Protein AF-A0AAQ3RQ76-F1 (afdb_monomer)

Foldseek 3Di:
DDDDDDPPFKDKDKDFFADPDPPDPDGAADDPFWGKDWDDDWDFDDDPRDGFWIKIKIWTFGDDPPPTHTFQKMKIWIWTDDPPPDDPVVPRTITMIMIGGDPPPPPPPPPDD

Secondary structure (DSSP, 8-state):
---------EEEEEEE--BSSTT-SPBP-EETTEEEEEEEEEEEEEETTEEEEEEEEEEEEESSSSSPEEEEEEEEEEEEPP-TTS-TTS---EEEEEEEE------TTSS--

Nearest PDB structures (foldseek):
  7xp3-assembly1_A  TM=8.907E-01  e=2.603E-09  Arabidopsis thaliana
  7xp3-assembly1_B  TM=8.818E-01  e=2.033E-08  Arabidopsis thaliana
  7xlj-assembly1_A  TM=8.545E-01  e=2.146E-08  Arabidopsis thaliana
  3swm-assembly1_A  TM=8.639E-01  e=2.879E-07  Arabidopsis thaliana
  1ut7-assembly1_A  TM=8.611E-01  e=3.983E-07  Arabidopsis thaliana

Radius of gyration: 18.31 Å; Cα contacts (8 Å, |Δi|>4): 186; chains: 1; bounding box: 37×54×63 Å

Solvent-accessible surface area (backbone atoms only — not comparable to full-atom values): 6994 Å² total; per-residue (Å²): 136,83,78,80,82,75,77,85,58,68,46,79,46,81,42,73,74,53,57,62,37,98,90,47,91,51,62,62,46,74,52,99,65,18,33,56,41,81,48,86,76,72,40,80,37,69,56,102,83,45,75,48,26,40,37,40,39,28,37,37,21,44,43,60,84,89,80,32,46,81,51,56,42,35,36,36,44,33,39,70,56,74,68,94,84,60,65,84,80,75,65,72,56,53,29,46,36,41,38,36,57,63,76,72,78,73,77,81,81,78,77,82,126

Mean predicted aligned error: 11.94 Å

InterPro domains:
  IPR003441 NAC domain [PF02365] (7-80)
  IPR003441 NAC domain [PS51005] (1-103)
  IPR036093 NAC domain superfamily [G3DSA:2.170.150.80] (3-108)
  IPR036093 NAC domain superfamily [SSF101941] (7-87)

pLDDT: mean 74.37, std 18.8, range [35.66, 95.81]

Sequence (113 aa):
MIIGTEEQNEWYFFSHKDKKYPTGTRTNRATAAGFWKATGRDKAIYSKHDLIGMRKTLVFYKGRAPNGQKSDWIMHEYRLETDENGTPQASFRNYYIHMTREKRERSYSSLMI

Structure (mmCIF, N/CA/C/O backbone):
data_AF-A0AAQ3RQ76-F1
#
_entry.id   AF-A0AAQ3RQ76-F1
#
loop_
_atom_site.group_PDB
_atom_site.id
_atom_site.type_symbol
_atom_site.label_atom_id
_atom_site.label_alt_id
_atom_site.label_comp_id
_atom_site.label_asym_id
_atom_site.label_entity_id
_atom_site.label_seq_id
_atom_site.pdbx_PDB_ins_code
_atom_site.Cartn_x
_atom_site.Cartn_y
_atom_site.Cartn_z
_atom_site.occupancy
_atom_site.B_iso_or_equiv
_atom_site.auth_seq_id
_atom_site.auth_comp_id
_atom_site.auth_asym_id
_atom_site.auth_atom_id
_atom_site.pdbx_PDB_model_num
ATOM 1 N N . MET A 1 1 ? -5.367 -39.243 9.537 1.00 37.38 1 MET A N 1
ATO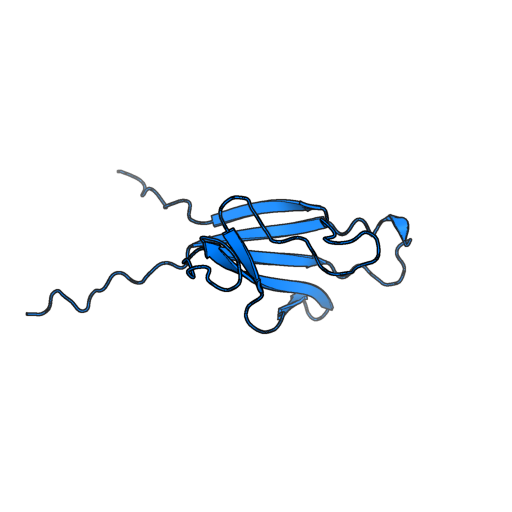M 2 C CA . MET A 1 1 ? -4.214 -38.337 9.358 1.00 37.38 1 MET A CA 1
ATOM 3 C C . MET A 1 1 ? -4.779 -37.013 8.861 1.00 37.38 1 MET A C 1
ATOM 5 O O . MET A 1 1 ? -5.212 -36.955 7.721 1.00 37.38 1 MET A O 1
ATOM 9 N N . ILE A 1 2 ? -4.946 -36.021 9.740 1.00 35.66 2 ILE A N 1
ATOM 10 C CA . ILE A 1 2 ? -5.486 -34.706 9.355 1.00 35.66 2 ILE A CA 1
ATOM 11 C C . ILE A 1 2 ? -4.299 -33.863 8.891 1.00 35.66 2 ILE A C 1
ATOM 13 O O . ILE A 1 2 ? -3.381 -33.617 9.668 1.00 35.66 2 ILE A O 1
ATOM 17 N N . ILE A 1 3 ? -4.299 -33.487 7.614 1.00 52.75 3 ILE A N 1
ATOM 18 C CA . ILE A 1 3 ? -3.325 -32.567 7.025 1.00 52.75 3 ILE A CA 1
ATOM 19 C C . ILE A 1 3 ? -3.719 -31.165 7.505 1.00 52.75 3 ILE A C 1
ATOM 21 O O . ILE A 1 3 ? -4.883 -30.784 7.389 1.00 52.75 3 ILE A O 1
ATOM 25 N N . GLY A 1 4 ? -2.782 -30.456 8.137 1.00 49.91 4 GLY A N 1
ATOM 26 C CA . GLY A 1 4 ? -3.028 -29.188 8.821 1.00 49.91 4 GLY A CA 1
ATOM 27 C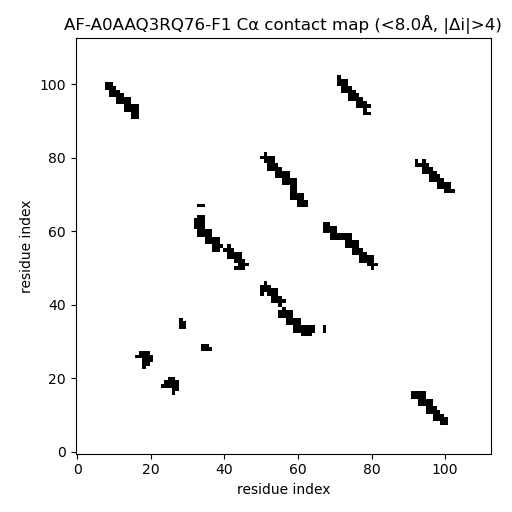 C . GLY A 1 4 ? -3.728 -28.152 7.940 1.00 49.91 4 GLY A C 1
ATOM 28 O O . GLY A 1 4 ? -3.384 -27.959 6.777 1.00 49.91 4 GLY A O 1
ATOM 29 N N . THR A 1 5 ? -4.714 -27.474 8.519 1.00 50.50 5 THR A N 1
ATOM 30 C CA . THR A 1 5 ? -5.359 -26.295 7.943 1.00 50.50 5 THR A CA 1
ATOM 31 C C . THR A 1 5 ? -4.371 -25.131 7.994 1.00 50.50 5 THR A C 1
ATOM 33 O O . THR A 1 5 ? -4.299 -24.428 9.004 1.00 50.50 5 THR A O 1
ATOM 36 N N . GLU A 1 6 ? -3.567 -24.930 6.953 1.00 54.94 6 GLU A N 1
ATOM 37 C CA . GLU A 1 6 ? -2.804 -23.687 6.856 1.00 54.94 6 GLU A CA 1
ATOM 38 C C . GLU A 1 6 ? -3.790 -22.513 6.758 1.00 54.94 6 GLU A C 1
ATOM 40 O O . GLU A 1 6 ? -4.618 -22.442 5.847 1.00 54.94 6 GLU A O 1
ATOM 45 N N . GLU A 1 7 ? -3.758 -21.616 7.749 1.00 62.78 7 GLU A N 1
ATOM 46 C CA . GLU A 1 7 ? -4.521 -20.369 7.725 1.00 62.78 7 GLU A CA 1
ATOM 47 C C . GLU A 1 7 ? -4.122 -19.563 6.480 1.00 62.78 7 GLU A C 1
ATOM 49 O O . GLU A 1 7 ? -2.995 -19.066 6.391 1.00 62.78 7 GLU A O 1
ATOM 54 N N . GLN A 1 8 ? -5.052 -19.399 5.537 1.00 60.72 8 GLN A N 1
ATOM 55 C CA . GLN A 1 8 ? -4.904 -18.487 4.401 1.00 60.72 8 GLN A CA 1
ATOM 56 C C . GLN A 1 8 ? -4.811 -17.044 4.924 1.00 60.72 8 GLN A C 1
ATOM 58 O O . GLN A 1 8 ? -5.822 -16.378 5.134 1.00 60.72 8 GLN A O 1
ATOM 63 N N . ASN A 1 9 ? -3.587 -16.580 5.180 1.00 75.69 9 ASN A N 1
ATOM 64 C CA . ASN A 1 9 ? -3.285 -15.256 5.739 1.00 75.69 9 ASN A CA 1
ATOM 65 C C . ASN A 1 9 ? -2.736 -14.271 4.690 1.00 75.69 9 ASN A C 1
ATOM 67 O O . ASN A 1 9 ? -2.347 -13.152 5.035 1.00 75.69 9 ASN A O 1
ATOM 71 N N . GLU A 1 10 ? -2.701 -14.683 3.422 1.00 82.94 10 GLU A N 1
ATOM 72 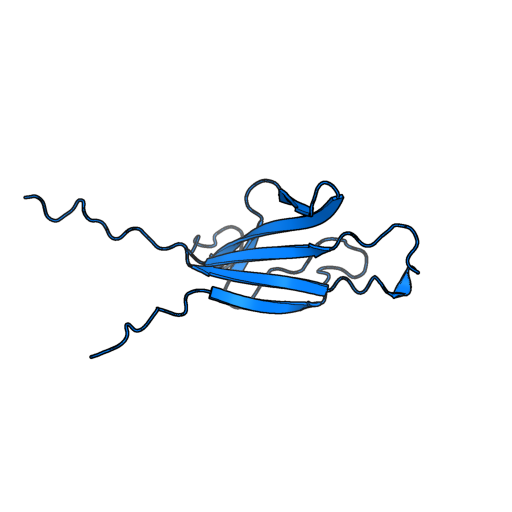C CA . GLU A 1 10 ? -2.170 -13.910 2.304 1.00 82.94 10 GLU A CA 1
ATOM 73 C C . GLU A 1 10 ? -3.172 -13.865 1.149 1.00 82.94 10 GLU A C 1
ATOM 75 O O . GLU A 1 10 ? -3.781 -14.874 0.793 1.00 82.94 10 GLU A O 1
ATOM 80 N N . TRP A 1 11 ? -3.327 -12.683 0.551 1.00 87.25 11 TRP A N 1
ATOM 81 C CA . TRP A 1 11 ? -4.194 -12.459 -0.604 1.00 87.25 11 TRP A CA 1
ATOM 82 C C . TRP A 1 11 ? -3.490 -11.626 -1.663 1.00 87.25 11 TRP A C 1
ATOM 84 O O . TRP A 1 11 ? -2.814 -10.645 -1.351 1.00 87.25 11 TRP A O 1
ATOM 94 N N . TYR A 1 12 ? -3.721 -11.970 -2.925 1.00 86.00 12 TYR A N 1
ATOM 95 C CA . TYR A 1 12 ? -3.077 -11.335 -4.066 1.00 86.00 12 TYR A CA 1
ATOM 96 C C . TYR A 1 12 ? -4.116 -10.792 -5.044 1.00 86.00 12 TYR A C 1
ATOM 98 O O . TYR A 1 12 ? -5.090 -11.470 -5.364 1.00 86.00 12 TYR A O 1
ATOM 106 N N . PHE A 1 13 ? -3.900 -9.569 -5.529 1.00 84.69 13 PHE A N 1
ATOM 107 C CA . PHE A 1 13 ? -4.811 -8.882 -6.442 1.00 84.69 13 PHE A CA 1
ATOM 108 C C . PHE A 1 13 ? -4.040 -8.152 -7.539 1.00 84.69 13 PHE A C 1
ATOM 110 O O . PHE A 1 13 ? -2.980 -7.576 -7.294 1.00 84.69 13 PHE A O 1
ATOM 117 N N . PHE A 1 14 ? -4.623 -8.102 -8.732 1.00 82.25 14 PHE A N 1
ATOM 118 C CA . PHE A 1 14 ? -4.223 -7.159 -9.769 1.00 82.25 14 PHE A CA 1
ATOM 119 C C . PHE A 1 14 ? -5.157 -5.957 -9.716 1.00 82.25 14 PHE A C 1
ATOM 121 O O . PHE A 1 14 ? -6.374 -6.115 -9.643 1.00 82.25 14 PHE A O 1
ATOM 128 N N . SER A 1 15 ? -4.592 -4.754 -9.728 1.00 75.12 15 SER A N 1
ATOM 129 C CA . SER A 1 15 ? -5.375 -3.522 -9.674 1.00 75.12 15 SER A CA 1
ATOM 130 C C . SER A 1 15 ? -4.811 -2.467 -10.612 1.00 75.12 15 SER A C 1
ATOM 132 O O . SER A 1 15 ? -3.599 -2.362 -10.796 1.00 75.12 15 SER A O 1
ATOM 134 N N . HIS A 1 16 ? -5.689 -1.655 -11.190 1.00 73.44 16 HIS A N 1
ATOM 135 C CA . HIS A 1 16 ? -5.285 -0.487 -11.961 1.00 73.44 16 HIS A CA 1
ATOM 136 C C . HIS A 1 16 ? -4.951 0.692 -11.041 1.00 73.44 16 HIS A C 1
ATOM 138 O O . HIS A 1 16 ? -5.402 0.790 -9.898 1.00 73.44 16 HIS A O 1
ATOM 144 N N . LYS A 1 17 ? -4.160 1.638 -11.550 1.00 68.62 17 LYS A N 1
ATOM 145 C CA . LYS A 1 17 ? -3.835 2.866 -10.823 1.00 68.62 17 LYS A CA 1
ATOM 146 C C . LYS A 1 17 ? -5.052 3.783 -10.673 1.00 68.62 17 LYS A C 1
ATOM 148 O O . LYS A 1 17 ? -5.359 4.538 -11.591 1.00 68.62 17 LYS A O 1
ATOM 153 N N . ASP A 1 18 ? -5.657 3.810 -9.487 1.00 67.44 18 ASP A N 1
ATOM 154 C CA . ASP A 1 18 ? -6.680 4.807 -9.151 1.00 67.44 18 ASP A CA 1
ATOM 155 C C . ASP A 1 18 ? -6.042 6.152 -8.755 1.00 67.44 18 ASP A C 1
ATOM 157 O O . ASP A 1 18 ? -5.433 6.300 -7.689 1.00 67.44 18 ASP A O 1
ATOM 161 N N . LYS A 1 19 ? -6.127 7.157 -9.632 1.00 64.31 19 LYS A N 1
ATOM 162 C CA . LYS A 1 19 ? -5.580 8.493 -9.359 1.00 64.31 19 LYS A CA 1
ATOM 163 C C . LYS A 1 19 ? -6.554 9.280 -8.480 1.00 64.31 19 LYS A C 1
ATOM 165 O O . LYS A 1 19 ? -7.680 9.543 -8.875 1.00 64.31 19 LYS A O 1
ATOM 170 N N . LYS A 1 20 ? -6.074 9.793 -7.341 1.00 61.84 20 LYS A N 1
ATOM 171 C CA . LYS A 1 20 ? -6.852 10.685 -6.459 1.00 61.84 20 LYS A CA 1
ATOM 172 C C . LYS A 1 20 ? -7.276 11.983 -7.157 1.00 61.84 20 LYS A C 1
ATOM 174 O O . LYS A 1 20 ? -8.295 12.558 -6.796 1.00 61.84 20 LYS A O 1
ATOM 179 N N . TYR A 1 21 ? -6.475 12.450 -8.116 1.00 65.50 21 TYR A N 1
ATOM 180 C CA . TYR A 1 21 ? -6.751 13.638 -8.923 1.00 65.50 21 TYR A CA 1
ATOM 181 C C . TYR A 1 21 ? -6.371 13.371 -10.387 1.00 65.50 21 TYR A C 1
ATOM 183 O O . TYR A 1 21 ? -5.336 12.733 -10.607 1.00 65.50 21 TYR A O 1
ATOM 191 N N . PRO A 1 22 ? -7.114 13.897 -11.380 1.00 53.84 22 PRO A N 1
ATOM 192 C CA . PRO A 1 22 ? -6.853 13.648 -12.805 1.00 53.84 22 PRO A CA 1
ATOM 193 C C . PRO A 1 22 ? -5.411 13.956 -13.243 1.00 53.84 22 PRO A C 1
ATOM 195 O O . PRO A 1 22 ? -4.804 13.206 -14.009 1.00 53.84 22 PRO A O 1
ATOM 198 N N . THR A 1 23 ? -4.832 15.020 -12.687 1.00 58.25 23 THR A N 1
ATOM 199 C CA . THR A 1 23 ? -3.488 15.528 -13.001 1.00 58.25 23 THR A CA 1
ATOM 200 C C . THR A 1 23 ? -2.416 15.115 -11.985 1.00 58.25 23 THR A C 1
ATOM 202 O O . THR A 1 23 ? -1.248 15.461 -12.140 1.00 58.25 23 THR A O 1
ATOM 205 N N . GLY A 1 24 ? -2.777 14.361 -10.940 1.00 59.53 24 GLY A N 1
ATOM 206 C CA . GLY A 1 24 ? -1.882 14.024 -9.832 1.00 59.53 24 GLY A CA 1
ATOM 207 C C . GLY A 1 24 ? -1.258 12.629 -9.923 1.00 59.53 24 GLY A C 1
ATOM 208 O O . GLY A 1 24 ? -1.821 11.687 -10.478 1.00 59.53 24 GLY A O 1
ATOM 209 N N . THR A 1 25 ? -0.099 12.459 -9.285 1.00 60.62 25 THR A N 1
ATOM 210 C CA . THR A 1 25 ? 0.548 11.144 -9.103 1.00 60.62 25 THR A CA 1
ATOM 211 C C . THR A 1 25 ? 0.052 10.395 -7.865 1.00 60.62 25 THR A C 1
ATOM 213 O O . THR A 1 25 ? 0.351 9.209 -7.707 1.00 60.62 25 THR A O 1
ATOM 216 N N . ARG A 1 26 ? -0.703 11.079 -6.994 1.00 64.31 26 ARG A N 1
ATOM 217 C CA . ARG A 1 26 ? -1.208 10.558 -5.722 1.00 64.31 26 ARG A CA 1
ATOM 218 C C . ARG A 1 26 ? -2.370 9.598 -5.962 1.00 64.31 26 ARG A C 1
ATOM 220 O O . ARG A 1 26 ? -3.389 9.995 -6.514 1.00 64.31 26 ARG A O 1
ATOM 227 N N . THR A 1 27 ? -2.225 8.362 -5.507 1.00 71.44 27 THR A N 1
ATOM 228 C CA . THR A 1 27 ? -3.282 7.342 -5.551 1.00 71.44 27 THR A CA 1
ATOM 229 C C . THR A 1 27 ? -4.344 7.623 -4.485 1.00 71.44 27 THR A C 1
ATOM 231 O O . THR A 1 27 ? -3.997 8.081 -3.384 1.00 71.44 27 THR A O 1
ATOM 234 N N . ASN A 1 28 ? -5.624 7.373 -4.782 1.00 72.31 28 ASN A N 1
ATOM 235 C CA . ASN A 1 28 ? -6.645 7.373 -3.737 1.00 72.31 28 ASN A CA 1
ATOM 236 C C . ASN A 1 28 ? -6.489 6.106 -2.893 1.00 72.31 28 ASN A C 1
ATOM 238 O O . ASN A 1 28 ? -6.365 5.003 -3.404 1.00 72.31 28 ASN A O 1
ATOM 242 N N . ARG A 1 29 ? -6.423 6.289 -1.581 1.00 84.00 29 ARG A N 1
ATOM 243 C CA . ARG A 1 29 ? -6.171 5.219 -0.610 1.00 84.00 29 ARG A CA 1
ATOM 244 C C . ARG A 1 29 ? -7.158 5.253 0.549 1.00 84.00 29 ARG A C 1
ATOM 246 O O . ARG A 1 29 ? -6.946 4.594 1.563 1.00 84.00 29 ARG A O 1
ATOM 253 N N . ALA A 1 30 ? -8.206 6.063 0.420 1.00 87.19 30 ALA A N 1
ATOM 254 C CA . ALA A 1 30 ? -9.323 6.070 1.343 1.00 87.19 30 ALA A CA 1
ATOM 255 C C . ALA A 1 30 ? -10.329 4.989 0.935 1.00 87.19 30 ALA A C 1
ATOM 257 O O . ALA A 1 30 ? -10.575 4.755 -0.242 1.00 87.19 30 ALA A O 1
ATOM 258 N N . THR A 1 31 ? -10.916 4.356 1.935 1.00 88.12 31 THR A N 1
ATOM 259 C CA . THR A 1 31 ? -12.013 3.395 1.827 1.00 88.12 31 THR A CA 1
ATOM 260 C C . THR A 1 31 ? -13.141 3.876 2.738 1.00 88.12 31 THR A C 1
ATOM 262 O O . THR A 1 31 ? -12.920 4.738 3.591 1.00 88.12 31 THR A O 1
ATOM 265 N N . ALA A 1 32 ? -14.337 3.300 2.623 1.00 88.69 32 ALA A N 1
ATOM 266 C CA . ALA A 1 32 ? -15.436 3.631 3.533 1.00 88.69 32 ALA A CA 1
ATOM 267 C C . ALA A 1 32 ? -15.086 3.370 5.015 1.00 88.69 32 ALA A C 1
ATOM 269 O O . ALA A 1 32 ? -15.515 4.110 5.895 1.00 88.69 32 ALA A O 1
ATOM 270 N N . ALA A 1 33 ? -14.273 2.345 5.296 1.00 91.25 33 ALA A N 1
ATOM 271 C CA . ALA A 1 33 ? -13.942 1.916 6.656 1.00 91.25 33 ALA A CA 1
ATOM 272 C C . ALA A 1 33 ? -12.657 2.545 7.231 1.00 91.25 33 ALA A C 1
ATOM 274 O O . ALA A 1 33 ? -12.375 2.397 8.424 1.00 91.25 33 ALA A O 1
ATOM 275 N N . GLY A 1 34 ? -11.845 3.210 6.409 1.00 94.62 34 GLY A N 1
ATOM 276 C CA . GLY A 1 34 ? -10.511 3.641 6.814 1.00 94.62 34 GLY A CA 1
ATOM 277 C C . GLY A 1 34 ? -9.633 4.111 5.664 1.00 94.62 34 GLY A C 1
ATOM 278 O O . GLY A 1 34 ? -10.119 4.393 4.571 1.00 94.62 34 GLY A O 1
ATOM 279 N N . PHE A 1 35 ? -8.325 4.181 5.878 1.00 93.12 35 PHE A N 1
ATOM 280 C CA . PHE A 1 35 ? -7.375 4.612 4.855 1.00 93.12 35 PHE A CA 1
ATOM 281 C C . PHE A 1 35 ? -6.045 3.863 4.936 1.00 93.12 35 PHE A C 1
ATOM 283 O O . PHE A 1 35 ? -5.583 3.482 6.010 1.00 93.12 35 PHE A O 1
ATOM 290 N N . TRP A 1 36 ? -5.398 3.701 3.784 1.00 92.88 36 TRP A N 1
ATOM 291 C CA . TRP A 1 36 ? -4.061 3.130 3.676 1.00 92.88 36 TRP A CA 1
ATOM 292 C C . TRP A 1 36 ? -2.997 4.221 3.740 1.00 92.88 36 TRP A C 1
ATOM 294 O O . TRP A 1 36 ? -2.999 5.177 2.954 1.00 92.88 36 TRP A O 1
ATOM 304 N N . LYS A 1 37 ? -2.054 4.067 4.668 1.00 92.25 37 LYS A N 1
ATOM 305 C CA . LYS A 1 37 ? -0.925 4.981 4.853 1.00 92.25 37 LYS A CA 1
ATOM 306 C C . LYS A 1 37 ? 0.369 4.276 4.469 1.00 92.25 37 LYS A C 1
ATOM 308 O O . LYS A 1 37 ? 0.655 3.198 4.978 1.00 92.25 37 LYS A O 1
ATOM 313 N N . ALA A 1 38 ? 1.155 4.895 3.588 1.00 92.31 38 ALA A N 1
ATOM 314 C CA . ALA A 1 38 ? 2.488 4.396 3.262 1.00 92.31 38 ALA A CA 1
ATOM 315 C C . ALA A 1 38 ? 3.382 4.411 4.513 1.00 92.31 38 ALA A C 1
ATOM 317 O O . ALA A 1 38 ? 3.332 5.363 5.296 1.00 92.31 38 ALA A O 1
ATOM 318 N N . THR A 1 39 ? 4.189 3.369 4.683 1.00 92.12 39 THR A N 1
ATOM 319 C CA . THR A 1 39 ? 5.139 3.235 5.790 1.00 92.12 39 THR A CA 1
ATOM 320 C C . THR A 1 39 ? 6.517 2.839 5.272 1.00 92.12 39 THR A C 1
ATOM 322 O O . THR A 1 39 ? 6.639 2.044 4.339 1.00 92.12 39 THR A O 1
ATOM 325 N N . GLY A 1 40 ? 7.556 3.390 5.897 1.00 91.94 40 GLY A N 1
ATOM 326 C CA . GLY A 1 40 ? 8.940 3.164 5.496 1.00 91.94 40 GLY A CA 1
ATOM 327 C C . GLY A 1 40 ? 9.296 3.760 4.130 1.00 91.94 40 GLY A C 1
ATOM 328 O O . GLY A 1 40 ? 8.533 4.510 3.519 1.00 91.94 40 GLY A O 1
ATOM 329 N N . ARG A 1 41 ? 10.507 3.432 3.672 1.00 90.19 41 ARG A N 1
ATOM 330 C CA . ARG A 1 41 ? 10.990 3.756 2.326 1.00 90.19 41 ARG A CA 1
ATOM 331 C C . ARG A 1 41 ? 10.588 2.652 1.349 1.00 90.19 41 ARG A C 1
ATOM 333 O O . ARG A 1 41 ? 10.575 1.478 1.722 1.00 90.19 41 ARG A O 1
ATOM 340 N N . ASP A 1 42 ? 10.292 3.035 0.109 1.00 90.25 42 ASP A N 1
ATOM 341 C CA . ASP A 1 42 ? 10.053 2.077 -0.974 1.00 90.25 42 ASP A CA 1
ATOM 342 C C . ASP A 1 42 ? 11.298 1.195 -1.168 1.00 90.25 42 ASP A C 1
ATOM 344 O O . ASP A 1 42 ? 12.429 1.677 -1.070 1.00 90.25 42 ASP A O 1
ATOM 348 N N . LYS A 1 43 ? 11.091 -0.100 -1.427 1.00 92.69 43 LYS A N 1
ATOM 349 C CA . LYS A 1 43 ? 12.171 -1.071 -1.641 1.00 92.69 43 LYS A CA 1
ATOM 350 C C . LYS A 1 43 ? 12.301 -1.405 -3.123 1.00 92.69 43 LYS A C 1
ATOM 352 O O . LYS A 1 43 ? 11.311 -1.784 -3.743 1.00 92.69 43 LYS A O 1
ATOM 357 N N . ALA A 1 44 ? 13.509 -1.292 -3.663 1.00 90.62 44 ALA A N 1
ATOM 358 C CA . ALA A 1 44 ? 13.837 -1.779 -4.998 1.00 90.62 44 ALA A CA 1
ATOM 359 C C . ALA A 1 44 ? 13.779 -3.309 -5.057 1.00 90.62 44 ALA A C 1
ATOM 361 O O . ALA A 1 44 ? 14.097 -3.987 -4.076 1.00 90.62 44 ALA A O 1
ATOM 362 N N . ILE A 1 45 ? 13.351 -3.836 -6.199 1.00 89.94 45 ILE A N 1
ATOM 363 C CA . ILE A 1 45 ? 13.251 -5.268 -6.471 1.00 89.94 45 ILE A CA 1
ATOM 364 C C . ILE A 1 45 ? 14.168 -5.569 -7.643 1.00 89.94 45 ILE A C 1
ATOM 366 O O . ILE A 1 45 ? 13.991 -5.009 -8.724 1.00 89.94 45 ILE A O 1
ATOM 370 N N . TYR A 1 46 ? 15.125 -6.463 -7.417 1.00 88.44 46 TYR A N 1
ATOM 371 C CA . TYR A 1 46 ? 16.101 -6.856 -8.420 1.00 88.44 46 TYR A CA 1
ATOM 372 C C . TYR A 1 46 ? 15.887 -8.303 -8.848 1.00 88.44 46 TYR A C 1
ATOM 374 O O . TYR A 1 46 ? 15.591 -9.161 -8.015 1.00 88.44 46 TYR A O 1
ATOM 382 N N . SER A 1 47 ? 16.097 -8.574 -10.131 1.00 88.75 47 SER A N 1
ATOM 383 C CA . SER A 1 47 ? 16.258 -9.926 -10.661 1.00 88.75 47 SER A CA 1
ATOM 384 C C . SER A 1 47 ? 17.647 -10.032 -11.267 1.00 88.75 47 SER A C 1
ATOM 386 O O . SER A 1 47 ? 17.969 -9.272 -12.169 1.00 88.75 47 SER A O 1
ATOM 388 N N . LYS A 1 48 ? 18.488 -10.939 -10.755 1.00 85.38 48 LYS A N 1
ATOM 389 C CA . LYS A 1 48 ? 19.843 -11.207 -11.279 1.00 85.38 48 LYS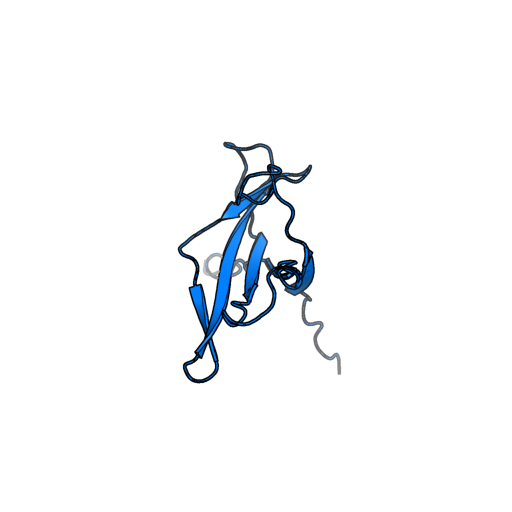 A CA 1
ATOM 390 C C . LYS A 1 48 ? 20.737 -9.971 -11.529 1.00 85.38 48 LYS A C 1
ATOM 392 O O . LYS A 1 48 ? 21.651 -10.107 -12.321 1.00 85.38 48 LYS A O 1
ATOM 397 N N . HIS A 1 49 ? 20.499 -8.836 -10.857 1.00 87.31 49 HIS A N 1
ATOM 398 C CA . HIS A 1 49 ? 21.166 -7.514 -10.972 1.00 87.31 49 HIS A CA 1
ATOM 399 C C . HIS A 1 49 ? 20.378 -6.407 -11.692 1.00 87.31 49 HIS A C 1
ATOM 401 O O . HIS A 1 49 ? 20.702 -5.238 -11.489 1.00 87.31 49 HIS A O 1
ATOM 407 N N . ASP A 1 50 ? 19.287 -6.722 -12.387 1.00 86.81 50 ASP A N 1
ATOM 408 C CA . ASP A 1 50 ? 18.455 -5.713 -13.049 1.00 86.81 50 ASP A CA 1
ATOM 409 C C . ASP A 1 50 ? 17.330 -5.229 -12.132 1.00 86.81 50 ASP A C 1
ATOM 411 O O . ASP A 1 50 ? 16.666 -6.032 -11.464 1.00 86.81 50 ASP A O 1
ATOM 415 N N . LEU A 1 51 ? 17.107 -3.911 -12.084 1.00 85.44 51 LEU A N 1
ATOM 416 C CA . LEU A 1 51 ? 15.977 -3.318 -11.368 1.00 85.44 51 LEU A CA 1
ATOM 417 C C . LEU A 1 51 ? 14.688 -3.618 -12.137 1.00 85.44 51 LEU A C 1
ATOM 419 O O . LEU A 1 51 ? 14.403 -2.986 -13.146 1.00 85.44 51 LEU A O 1
ATOM 423 N N . ILE A 1 52 ? 13.885 -4.548 -11.627 1.00 87.94 52 ILE A N 1
ATOM 424 C CA . ILE A 1 52 ? 12.630 -4.961 -12.273 1.00 87.94 52 ILE A CA 1
ATOM 425 C C . ILE A 1 52 ? 11.403 -4.229 -11.722 1.00 87.94 52 ILE A C 1
ATOM 427 O O . ILE A 1 52 ? 10.310 -4.301 -12.286 1.00 87.94 52 ILE A O 1
ATOM 431 N N . GLY A 1 53 ? 11.540 -3.547 -10.584 1.00 88.88 53 GLY A N 1
ATOM 432 C CA . GLY A 1 53 ? 10.398 -2.908 -9.950 1.00 88.88 53 GLY A CA 1
ATOM 433 C C . GLY A 1 53 ? 10.672 -2.295 -8.589 1.00 88.88 53 GLY A C 1
ATOM 434 O O . GLY A 1 53 ? 11.776 -2.338 -8.047 1.00 88.88 53 GLY A O 1
ATOM 435 N N . MET A 1 54 ? 9.607 -1.756 -8.001 1.00 89.88 54 MET A N 1
ATOM 436 C CA . MET A 1 54 ? 9.614 -1.181 -6.659 1.00 89.88 54 MET A CA 1
ATOM 437 C C . MET A 1 54 ? 8.433 -1.705 -5.845 1.00 89.88 54 MET A C 1
ATOM 439 O O . MET A 1 54 ? 7.312 -1.815 -6.345 1.00 89.88 54 MET A O 1
ATOM 443 N N . ARG A 1 55 ? 8.669 -1.955 -4.557 1.00 91.38 55 ARG A N 1
ATOM 444 C CA . ARG A 1 55 ? 7.658 -2.325 -3.566 1.00 91.38 55 ARG A CA 1
ATOM 445 C C . ARG A 1 55 ? 7.419 -1.182 -2.591 1.00 91.38 55 ARG A C 1
ATOM 447 O O . ARG A 1 55 ? 8.330 -0.767 -1.874 1.00 91.38 55 ARG A O 1
ATOM 454 N N . LYS A 1 56 ? 6.169 -0.745 -2.492 1.00 91.25 56 LYS A N 1
ATOM 455 C CA . LYS A 1 56 ? 5.689 0.172 -1.456 1.00 91.25 56 LYS A CA 1
ATOM 456 C C . LYS A 1 56 ? 4.905 -0.603 -0.407 1.00 91.25 56 LYS A C 1
ATOM 458 O O . LYS 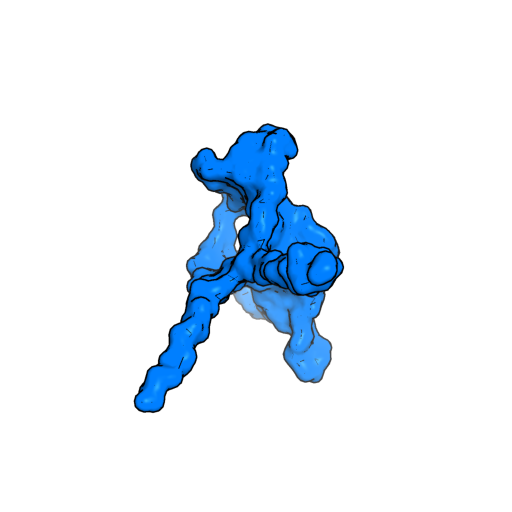A 1 56 ? 4.050 -1.410 -0.752 1.00 91.25 56 LYS A O 1
ATOM 463 N N . THR A 1 57 ? 5.165 -0.331 0.867 1.00 93.31 57 THR A N 1
ATOM 464 C CA . THR A 1 57 ? 4.419 -0.933 1.978 1.00 93.31 57 THR A CA 1
ATOM 465 C C . THR A 1 57 ? 3.433 0.069 2.559 1.00 93.31 57 THR A C 1
ATOM 467 O O . THR A 1 57 ? 3.761 1.243 2.750 1.00 93.31 57 THR A O 1
ATOM 470 N N . LEU A 1 58 ? 2.225 -0.395 2.860 1.00 93.44 58 LEU A N 1
ATOM 471 C CA . LEU A 1 58 ? 1.163 0.390 3.463 1.00 93.44 58 LEU A CA 1
ATOM 472 C C . LEU A 1 58 ? 0.565 -0.339 4.657 1.00 93.44 58 LEU A C 1
ATOM 474 O O . LEU A 1 58 ? 0.492 -1.562 4.678 1.00 93.44 58 LEU A O 1
ATOM 478 N N . VAL A 1 59 ? 0.106 0.444 5.625 1.00 94.88 59 VAL A N 1
ATOM 479 C CA . VAL A 1 59 ? -0.629 -0.029 6.797 1.00 94.88 59 VAL A CA 1
ATOM 480 C C . VAL A 1 59 ? -2.037 0.536 6.735 1.00 94.88 59 VAL A C 1
ATOM 482 O O . VAL A 1 59 ? -2.215 1.724 6.430 1.00 94.88 59 VAL A O 1
ATOM 485 N N . PHE A 1 60 ? -3.032 -0.292 7.035 1.00 94.38 60 PHE A N 1
ATOM 486 C CA . PHE A 1 60 ? -4.407 0.174 7.128 1.00 94.38 60 PHE A CA 1
ATOM 487 C C . PHE A 1 60 ? -4.684 0.817 8.483 1.00 94.38 60 PHE A C 1
ATOM 489 O O . PHE A 1 60 ? -4.364 0.263 9.540 1.00 94.38 60 PHE A O 1
ATOM 496 N N . TYR A 1 61 ? -5.344 1.966 8.438 1.00 95.25 61 TYR A N 1
ATOM 497 C CA . TYR A 1 61 ? -5.874 2.661 9.597 1.00 95.25 61 TYR A CA 1
ATOM 498 C C . TYR A 1 61 ? -7.400 2.660 9.526 1.00 95.25 61 TYR A C 1
ATOM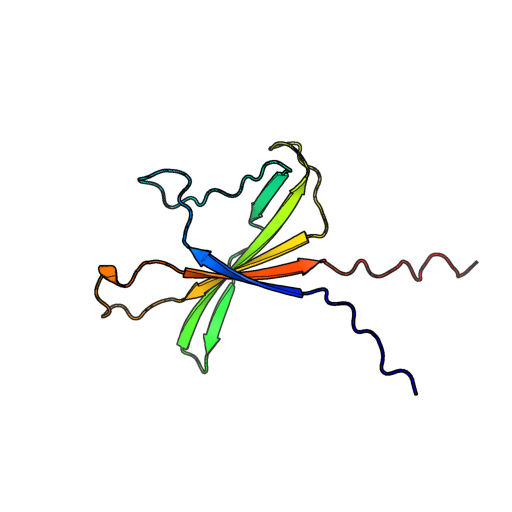 500 O O . TYR A 1 61 ? -7.972 3.147 8.551 1.00 95.25 61 TYR A O 1
ATOM 508 N N . LYS A 1 62 ? -8.061 2.136 10.561 1.00 95.19 62 LYS A N 1
ATOM 509 C CA . LYS A 1 62 ? -9.525 2.132 10.675 1.00 95.19 62 LYS A CA 1
ATOM 510 C C . LYS A 1 62 ? -10.019 3.508 11.127 1.00 95.19 62 LYS A C 1
ATOM 512 O O . LYS A 1 62 ? -9.459 4.090 12.054 1.00 95.19 62 LYS A O 1
ATOM 517 N N . GLY A 1 63 ? -11.090 4.005 10.514 1.00 94.00 63 GLY A N 1
ATOM 518 C CA . GLY A 1 63 ? -11.664 5.321 10.813 1.00 94.00 63 GLY A CA 1
ATOM 519 C C . GLY A 1 63 ? -11.088 6.462 9.967 1.00 94.00 63 GLY A C 1
ATOM 520 O O . GLY A 1 63 ? -10.349 6.254 9.006 1.00 94.00 63 GLY A O 1
ATOM 521 N N . ARG A 1 64 ? -11.469 7.702 10.289 1.00 91.31 64 ARG A N 1
ATOM 522 C CA . ARG A 1 64 ? -11.171 8.871 9.449 1.00 91.31 64 ARG A CA 1
ATOM 523 C C . ARG A 1 64 ? -9.781 9.440 9.741 1.00 91.31 64 ARG A C 1
ATOM 525 O O . ARG A 1 64 ? -9.410 9.637 10.894 1.00 91.31 64 ARG A O 1
ATOM 532 N N . ALA A 1 65 ? -9.031 9.771 8.690 1.00 88.19 65 ALA A N 1
ATOM 533 C CA . ALA A 1 65 ? -7.781 10.515 8.829 1.00 88.19 65 ALA A CA 1
ATOM 534 C C . ALA A 1 65 ? -8.027 11.916 9.440 1.00 88.19 65 ALA A C 1
ATOM 536 O O . ALA A 1 65 ? -9.044 12.534 9.119 1.00 88.19 65 ALA A O 1
ATOM 537 N N . PRO A 1 66 ? -7.100 12.449 10.259 1.00 87.00 66 PRO A N 1
ATOM 538 C CA . PRO A 1 66 ? -5.831 11.840 10.677 1.00 87.00 66 PRO A CA 1
ATOM 539 C C . PRO A 1 66 ? -5.952 10.869 11.868 1.00 87.00 66 PRO A C 1
ATOM 541 O O . PRO A 1 66 ? -5.011 10.126 12.124 1.00 87.00 66 PRO A O 1
ATOM 544 N N . ASN A 1 67 ? -7.101 10.821 12.545 1.00 90.69 67 ASN A N 1
ATOM 545 C CA . ASN A 1 67 ? -7.301 10.139 13.834 1.00 90.69 67 ASN A CA 1
ATOM 546 C C . ASN A 1 67 ? -7.615 8.634 13.720 1.00 90.69 67 ASN A C 1
ATOM 548 O O . ASN A 1 67 ? -8.210 8.050 14.624 1.00 90.69 67 ASN A O 1
ATOM 552 N N . GLY A 1 68 ? -7.270 8.001 12.598 1.00 92.50 68 GLY A N 1
ATOM 553 C CA . GLY A 1 68 ? -7.516 6.573 12.409 1.00 92.50 68 GLY A CA 1
ATOM 554 C C . GLY A 1 68 ? -6.680 5.719 13.363 1.00 92.50 68 GLY A C 1
ATOM 555 O O . GLY A 1 68 ? -5.557 6.081 13.714 1.00 92.50 68 GLY A O 1
ATOM 556 N N . GLN A 1 69 ? -7.199 4.555 13.744 1.00 95.81 69 GLN A N 1
ATOM 557 C CA . GLN A 1 69 ? -6.481 3.582 14.567 1.00 95.81 69 GLN A CA 1
ATOM 558 C C . GLN A 1 69 ? -5.692 2.619 13.679 1.00 95.81 69 GLN A C 1
ATOM 560 O O . GLN A 1 69 ? -6.255 2.034 12.750 1.00 95.81 69 GLN A O 1
ATOM 565 N N . LYS A 1 70 ? -4.392 2.453 13.956 1.00 94.25 70 LYS A N 1
ATOM 566 C CA . LYS A 1 70 ? -3.529 1.505 13.235 1.00 94.25 70 LYS A CA 1
ATOM 567 C C . LYS A 1 70 ? -4.082 0.085 13.404 1.00 94.25 70 LYS A C 1
ATOM 569 O O . LYS A 1 70 ? -4.439 -0.303 14.511 1.00 94.25 70 LYS A O 1
ATOM 574 N N . SER A 1 71 ? -4.132 -0.677 12.319 1.00 93.56 71 SER A N 1
ATOM 575 C CA . SER A 1 71 ? -4.447 -2.108 12.345 1.00 93.56 71 SER A CA 1
ATOM 576 C C . SER A 1 71 ? -3.237 -2.950 11.932 1.00 93.56 71 SER A C 1
ATOM 578 O O . SER A 1 71 ? -2.225 -2.406 11.490 1.00 93.56 71 SER A O 1
ATOM 580 N N . ASP A 1 72 ? -3.373 -4.271 12.030 1.00 93.00 72 ASP A N 1
ATOM 581 C CA . ASP A 1 72 ? -2.331 -5.239 11.652 1.00 93.00 72 ASP A CA 1
ATOM 582 C C . ASP A 1 72 ? -2.369 -5.594 10.156 1.00 93.00 72 ASP A C 1
ATOM 584 O O . ASP A 1 72 ? -1.649 -6.472 9.687 1.00 93.00 72 ASP A O 1
ATOM 588 N N . TRP A 1 73 ? -3.246 -4.945 9.389 1.00 92.69 73 TRP A N 1
ATOM 589 C CA . TRP A 1 73 ? -3.358 -5.163 7.956 1.00 92.69 73 TRP A CA 1
ATOM 590 C C . TRP A 1 73 ? -2.262 -4.417 7.206 1.00 92.69 73 TRP A C 1
ATOM 592 O O . TRP A 1 73 ? -2.155 -3.185 7.282 1.00 92.69 73 TRP A O 1
ATOM 602 N N . ILE A 1 74 ? -1.499 -5.180 6.432 1.00 93.25 74 ILE A N 1
ATOM 603 C CA . ILE A 1 74 ? -0.379 -4.708 5.633 1.00 93.25 74 ILE A CA 1
ATOM 604 C C . ILE A 1 74 ? -0.668 -4.970 4.161 1.00 93.25 74 ILE A C 1
ATOM 606 O O . ILE A 1 74 ? -1.094 -6.056 3.777 1.00 93.25 74 ILE A O 1
ATOM 610 N N . MET A 1 75 ? -0.387 -3.968 3.335 1.00 93.12 75 MET A N 1
ATOM 611 C CA . MET A 1 75 ? -0.436 -4.071 1.884 1.00 93.12 75 MET A CA 1
ATOM 612 C C . MET A 1 75 ? 0.948 -3.806 1.301 1.00 93.12 75 MET A C 1
ATOM 614 O O . MET A 1 75 ? 1.617 -2.838 1.668 1.00 93.12 75 MET A O 1
ATOM 618 N N . HIS A 1 76 ? 1.356 -4.626 0.345 1.00 92.19 76 HIS A N 1
ATOM 619 C CA . HIS A 1 76 ? 2.501 -4.388 -0.514 1.00 92.19 76 HIS A CA 1
ATOM 620 C C . HIS A 1 76 ? 2.007 -4.094 -1.929 1.00 92.19 76 HIS A C 1
ATOM 622 O O . HIS A 1 76 ? 1.490 -4.977 -2.608 1.00 92.19 76 HIS A 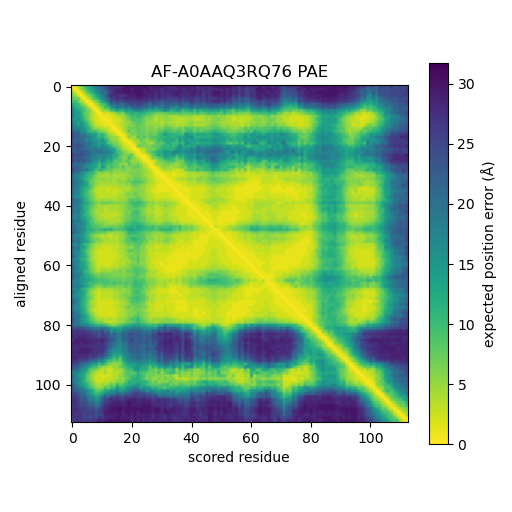O 1
ATOM 628 N N . GLU A 1 77 ? 2.170 -2.847 -2.363 1.00 90.50 77 GLU A N 1
ATOM 629 C CA . GLU A 1 77 ? 1.937 -2.427 -3.744 1.00 90.50 77 GLU A CA 1
ATOM 630 C C . GLU A 1 77 ? 3.245 -2.589 -4.531 1.00 90.50 77 GLU A C 1
ATOM 632 O O . GLU A 1 77 ? 4.254 -1.947 -4.216 1.00 90.50 77 GLU A O 1
ATOM 637 N N . TYR A 1 78 ? 3.226 -3.423 -5.565 1.00 88.06 78 TYR A N 1
ATOM 638 C CA . TYR A 1 78 ? 4.344 -3.648 -6.474 1.00 88.06 78 TYR A CA 1
ATOM 639 C C . TYR A 1 78 ? 4.101 -2.912 -7.787 1.00 88.06 78 TYR A C 1
ATOM 641 O O . TYR A 1 78 ? 3.032 -3.041 -8.388 1.00 88.06 78 TYR A O 1
ATOM 649 N N . ARG A 1 79 ? 5.102 -2.158 -8.244 1.00 85.50 79 ARG A N 1
ATOM 650 C CA . ARG A 1 79 ? 5.141 -1.585 -9.594 1.00 85.50 79 ARG A CA 1
ATOM 651 C C . ARG A 1 79 ? 6.305 -2.191 -10.367 1.00 85.50 79 ARG A C 1
ATOM 653 O O . ARG A 1 79 ? 7.394 -2.313 -9.809 1.00 85.50 79 ARG A O 1
ATOM 660 N N . LEU A 1 80 ? 6.065 -2.526 -11.627 1.00 82.62 80 LEU A N 1
ATOM 661 C CA . LEU A 1 80 ? 7.125 -2.860 -12.571 1.00 82.62 80 LEU A CA 1
ATOM 662 C C . LEU A 1 80 ? 7.758 -1.565 -13.082 1.00 82.62 80 LEU A C 1
ATOM 664 O O . LEU A 1 80 ? 7.044 -0.585 -13.321 1.00 82.62 80 LEU A O 1
ATOM 668 N N . GLU A 1 81 ? 9.077 -1.562 -13.224 1.00 73.50 81 GLU A N 1
ATOM 669 C CA . GLU A 1 81 ? 9.753 -0.590 -14.081 1.00 73.50 81 GLU A CA 1
ATOM 670 C C . GLU A 1 81 ? 9.744 -1.206 -15.489 1.00 73.50 81 GLU A C 1
ATOM 672 O O . GLU A 1 81 ? 10.222 -2.321 -15.683 1.00 73.50 81 GLU A O 1
ATOM 677 N N . THR A 1 82 ? 9.076 -0.564 -16.446 1.00 62.06 82 THR A N 1
ATOM 678 C CA . THR A 1 82 ? 9.094 -1.002 -17.850 1.00 62.06 82 THR A CA 1
ATOM 679 C C . THR A 1 82 ? 10.249 -0.318 -18.560 1.00 62.06 82 THR A C 1
ATOM 681 O O . THR A 1 82 ? 10.403 0.891 -18.382 1.00 62.06 82 THR A O 1
ATOM 684 N N . ASP A 1 83 ? 10.995 -1.067 -19.374 1.00 51.62 83 ASP A N 1
ATOM 685 C CA . ASP A 1 83 ? 12.096 -0.553 -20.192 1.00 51.62 83 ASP A CA 1
ATOM 686 C C . ASP A 1 83 ? 11.721 0.754 -20.903 1.00 51.62 83 ASP A C 1
ATOM 688 O O . ASP A 1 83 ? 10.637 0.887 -21.482 1.00 51.62 83 ASP A O 1
ATOM 692 N N . GLU A 1 84 ? 12.656 1.705 -20.894 1.00 52.59 84 GLU A N 1
ATOM 693 C CA . GLU A 1 84 ? 12.531 3.071 -21.425 1.00 52.59 84 GLU A CA 1
ATOM 694 C C . GLU A 1 84 ? 12.204 3.141 -22.937 1.00 52.59 84 GLU A C 1
ATOM 696 O O . GLU A 1 84 ? 11.947 4.223 -23.461 1.00 52.59 84 GLU A O 1
ATOM 701 N N . ASN A 1 85 ? 12.126 1.998 -23.630 1.00 46.72 85 ASN A N 1
ATOM 702 C CA . ASN A 1 85 ? 11.837 1.884 -25.064 1.00 46.72 85 ASN A CA 1
ATOM 703 C C . ASN A 1 85 ? 10.407 1.399 -25.396 1.00 46.72 85 ASN A C 1
ATOM 705 O O . ASN A 1 85 ? 10.059 1.259 -26.570 1.00 46.72 85 ASN A O 1
ATOM 709 N N . GLY A 1 86 ? 9.560 1.130 -24.397 1.00 45.91 86 GLY A N 1
ATOM 710 C CA . GLY A 1 86 ? 8.157 0.761 -24.612 1.00 45.91 86 GLY A CA 1
ATOM 711 C C . GLY A 1 86 ? 7.261 1.980 -24.863 1.00 45.91 86 GLY A C 1
ATOM 712 O O . GLY A 1 86 ? 7.352 2.980 -24.155 1.00 45.91 86 GLY A O 1
ATOM 713 N N . THR A 1 87 ? 6.368 1.905 -25.859 1.00 38.75 87 THR A N 1
ATOM 714 C CA . THR A 1 87 ? 5.443 3.003 -26.204 1.00 38.75 87 THR A CA 1
ATOM 715 C C . THR A 1 87 ? 4.710 3.570 -24.969 1.00 38.75 87 THR A C 1
ATOM 717 O O . THR A 1 87 ? 4.268 2.802 -24.106 1.00 38.75 87 THR A O 1
ATOM 720 N N . PRO A 1 88 ? 4.482 4.901 -24.883 1.00 46.91 88 PRO A N 1
ATOM 721 C CA . PRO A 1 88 ? 3.862 5.548 -23.716 1.00 46.91 88 PRO A CA 1
ATOM 722 C C . PRO A 1 88 ? 2.464 5.021 -23.357 1.00 46.91 88 PRO A C 1
ATOM 724 O O . PRO A 1 88 ? 1.947 5.319 -22.281 1.00 46.91 88 PRO A O 1
ATOM 727 N N . GLN A 1 89 ? 1.832 4.256 -24.249 1.00 43.50 89 GLN A N 1
ATOM 728 C CA . GLN A 1 89 ? 0.452 3.786 -24.146 1.00 43.50 89 GLN A CA 1
ATOM 729 C C . GLN A 1 89 ? 0.305 2.376 -23.557 1.00 43.50 89 GLN A C 1
ATOM 731 O O . GLN A 1 89 ? -0.792 2.039 -23.128 1.00 43.50 89 GLN A O 1
ATOM 736 N N . ALA A 1 90 ? 1.379 1.590 -23.403 1.00 42.75 90 ALA A N 1
ATOM 737 C CA . ALA A 1 90 ? 1.332 0.371 -22.578 1.00 42.75 90 ALA A CA 1
ATOM 738 C C . ALA A 1 90 ? 1.440 0.676 -21.066 1.00 42.75 90 ALA A C 1
ATOM 740 O O . ALA A 1 90 ? 1.270 -0.203 -20.224 1.00 42.75 90 ALA A O 1
ATOM 741 N N . SER A 1 91 ? 1.669 1.947 -20.706 1.00 46.94 91 SER A N 1
ATOM 742 C CA . SER A 1 91 ? 1.867 2.450 -19.340 1.00 46.94 91 SER A CA 1
ATOM 743 C C . SER A 1 91 ? 0.595 2.508 -18.477 1.00 46.94 91 SER A C 1
ATOM 745 O O . SER A 1 91 ? 0.529 3.265 -17.499 1.00 46.94 91 SER A O 1
ATOM 747 N N . PHE A 1 92 ? -0.415 1.686 -18.774 1.00 46.03 92 PHE A N 1
ATOM 748 C CA . PHE A 1 92 ? -1.508 1.415 -17.844 1.00 46.03 92 PHE A CA 1
ATOM 749 C C . PHE A 1 92 ? -0.934 0.628 -16.661 1.00 46.03 92 PHE A C 1
ATOM 751 O O . PHE A 1 92 ? -0.936 -0.596 -16.638 1.00 46.03 92 PHE A O 1
ATOM 758 N N . ARG A 1 93 ? -0.345 1.367 -15.711 1.00 60.91 93 ARG A N 1
ATOM 759 C CA . ARG A 1 93 ? 0.382 0.882 -14.531 1.00 60.91 93 ARG A CA 1
ATOM 760 C C . ARG A 1 93 ? -0.520 -0.018 -13.688 1.00 60.91 93 ARG A C 1
ATOM 762 O O . ARG A 1 93 ? -1.197 0.456 -12.776 1.00 60.91 93 ARG A O 1
ATOM 769 N N . ASN A 1 94 ? -0.526 -1.300 -14.022 1.00 61.28 94 ASN A N 1
ATOM 770 C CA . ASN A 1 94 ? -1.086 -2.358 -13.205 1.00 61.28 94 ASN A CA 1
ATOM 771 C C . ASN A 1 94 ? -0.199 -2.503 -11.967 1.00 61.28 94 ASN A C 1
ATOM 773 O O . ASN A 1 94 ? 1.026 -2.576 -12.071 1.00 61.28 94 ASN A O 1
ATOM 777 N N . TYR A 1 95 ? -0.820 -2.507 -10.796 1.00 68.75 95 TYR A N 1
ATOM 778 C CA . TYR A 1 95 ? -0.177 -2.883 -9.551 1.00 68.75 95 TYR A CA 1
ATOM 779 C C . TYR A 1 95 ? -0.495 -4.338 -9.265 1.00 68.75 95 TYR A C 1
ATOM 781 O O . TYR A 1 95 ? -1.644 -4.771 -9.381 1.00 68.75 95 TYR A O 1
ATOM 789 N N . TYR A 1 96 ? 0.525 -5.063 -8.829 1.00 76.31 96 TYR A N 1
ATOM 790 C CA . TYR A 1 96 ? 0.304 -6.285 -8.082 1.00 76.31 96 TYR A CA 1
ATOM 791 C C . TYR A 1 96 ? 0.218 -5.911 -6.606 1.00 76.31 96 TYR A C 1
ATOM 793 O O . TYR A 1 96 ? 1.079 -5.199 -6.085 1.00 76.31 96 TYR A O 1
ATOM 801 N N . ILE A 1 97 ? -0.855 -6.321 -5.947 1.00 80.62 97 ILE A N 1
ATOM 802 C CA . ILE A 1 97 ? -1.121 -6.023 -4.547 1.00 80.62 97 ILE A CA 1
ATOM 803 C C . ILE A 1 97 ? -1.057 -7.333 -3.779 1.00 80.62 97 ILE A C 1
ATOM 805 O O . ILE A 1 97 ? -1.824 -8.247 -4.063 1.00 80.62 97 ILE A O 1
ATOM 809 N N . HIS A 1 98 ? -0.177 -7.398 -2.786 1.00 84.94 98 HIS A N 1
ATOM 810 C CA . HIS A 1 98 ? -0.167 -8.467 -1.793 1.00 84.94 98 HIS A CA 1
ATOM 811 C C . HIS A 1 98 ? -0.669 -7.908 -0.459 1.00 84.94 98 HIS A C 1
ATOM 813 O O . HIS A 1 98 ? -0.106 -6.954 0.075 1.00 84.94 98 HIS A O 1
ATOM 819 N N . MET A 1 99 ? -1.740 -8.490 0.059 1.00 86.19 99 MET A N 1
ATOM 820 C CA . MET A 1 99 ? -2.341 -8.202 1.352 1.00 86.19 99 MET A CA 1
ATOM 821 C C . MET A 1 99 ? -1.992 -9.300 2.351 1.00 86.19 99 MET A C 1
ATOM 823 O O . MET A 1 99 ? -2.249 -10.470 2.088 1.00 86.19 99 MET A O 1
ATOM 827 N N . THR A 1 100 ? -1.486 -8.916 3.517 1.00 86.25 100 THR A N 1
ATOM 828 C CA . THR A 1 100 ? -1.186 -9.835 4.620 1.00 86.25 100 THR A CA 1
ATOM 829 C C . THR A 1 100 ? -1.613 -9.232 5.961 1.00 86.25 100 THR A C 1
ATOM 831 O O . THR A 1 100 ? -1.819 -8.017 6.080 1.00 86.25 100 THR A O 1
ATOM 834 N N . ARG A 1 101 ? -1.782 -10.077 6.980 1.00 81.62 101 ARG A N 1
ATOM 835 C CA . ARG A 1 101 ? -1.909 -9.644 8.378 1.00 81.62 101 ARG A CA 1
ATOM 836 C C . ARG A 1 101 ? -0.592 -9.896 9.094 1.00 81.62 101 ARG A C 1
ATOM 838 O O . ARG A 1 101 ? -0.082 -11.012 9.070 1.00 81.62 101 ARG A O 1
ATOM 845 N N . GLU A 1 102 ? -0.070 -8.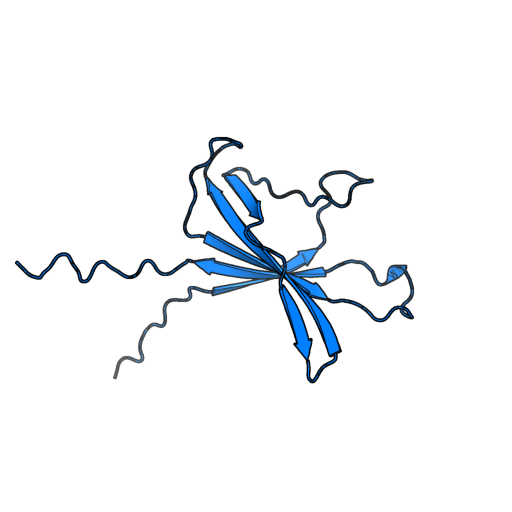879 9.771 1.00 73.81 102 GLU A N 1
ATOM 846 C CA . GLU A 1 102 ? 1.036 -9.063 10.708 1.00 73.81 102 GLU A CA 1
ATOM 847 C C . GLU A 1 102 ? 0.584 -10.071 11.776 1.00 73.81 102 GLU A C 1
ATOM 849 O O . GLU A 1 102 ? -0.372 -9.824 12.519 1.00 73.81 102 GLU A O 1
ATOM 854 N N . LYS A 1 103 ? 1.217 -11.252 11.813 1.00 57.50 103 LYS A N 1
ATOM 855 C CA . LYS A 1 103 ? 0.974 -12.226 12.877 1.00 57.50 103 LYS A CA 1
ATOM 856 C C . LYS A 1 103 ? 1.440 -11.567 14.168 1.00 57.50 103 LYS A C 1
ATOM 858 O O . LYS A 1 103 ? 2.640 -11.435 14.387 1.00 57.50 103 LYS A O 1
ATOM 863 N N . ARG A 1 104 ? 0.506 -11.148 15.026 1.00 52.16 104 ARG A N 1
ATOM 864 C CA . ARG A 1 104 ? 0.849 -10.870 16.422 1.00 52.16 104 ARG A CA 1
ATOM 865 C C . ARG A 1 104 ? 1.434 -12.165 16.956 1.00 52.16 104 ARG A C 1
ATOM 867 O O . ARG A 1 104 ? 0.707 -13.157 17.040 1.00 52.16 104 ARG A O 1
ATOM 874 N N . GLU A 1 105 ? 2.725 -12.178 17.269 1.00 44.06 105 GLU A N 1
ATOM 875 C CA . GLU A 1 105 ? 3.276 -13.230 18.111 1.00 44.06 105 GLU A CA 1
ATOM 876 C C . GLU A 1 105 ? 2.371 -13.292 19.339 1.00 44.06 105 GLU A C 1
ATOM 878 O O . GLU A 1 105 ? 2.236 -12.325 20.095 1.00 44.06 105 GLU A O 1
ATOM 883 N N . ARG A 1 106 ? 1.616 -14.389 19.458 1.00 41.09 106 ARG A N 1
ATOM 884 C CA . ARG A 1 106 ? 0.815 -14.633 20.647 1.00 41.09 106 ARG A CA 1
ATOM 885 C C . ARG A 1 106 ? 1.784 -14.565 21.814 1.00 41.09 106 ARG A C 1
ATOM 887 O O . ARG A 1 106 ? 2.807 -15.240 21.803 1.00 41.09 106 ARG A O 1
ATOM 894 N N . SER A 1 107 ? 1.443 -13.718 22.776 1.00 41.81 107 SER A N 1
ATOM 895 C CA . SER A 1 107 ? 2.099 -13.583 24.066 1.00 41.81 107 SER A CA 1
ATOM 896 C C . SER A 1 107 ? 2.349 -14.967 24.684 1.00 41.81 107 SER A C 1
ATOM 898 O O . SER A 1 107 ? 1.481 -15.523 25.348 1.00 41.81 107 SER A O 1
ATOM 900 N N . TYR A 1 108 ? 3.537 -15.530 24.459 1.00 42.38 108 TYR A N 1
ATOM 901 C CA . TYR A 1 108 ? 4.078 -16.651 25.233 1.00 42.38 108 TYR A CA 1
ATOM 902 C C . TYR A 1 108 ? 4.812 -16.145 26.485 1.00 42.38 108 TYR A C 1
ATOM 904 O O . TYR A 1 108 ? 5.513 -16.901 27.142 1.00 42.38 108 TYR A O 1
ATOM 912 N N . SER A 1 109 ? 4.631 -14.869 26.848 1.00 44.44 109 SER A N 1
ATOM 913 C CA . SER A 1 109 ? 5.204 -14.278 28.061 1.00 44.44 109 SER A CA 1
ATOM 914 C C . SER A 1 109 ? 4.180 -14.084 29.190 1.00 44.44 109 SER A C 1
ATOM 916 O O . SER A 1 109 ? 4.496 -13.418 30.169 1.00 44.44 109 SER A O 1
ATOM 918 N N . SER A 1 110 ? 2.962 -14.637 29.089 1.00 47.06 110 SER A N 1
ATOM 919 C CA . SER A 1 110 ? 1.935 -14.506 30.144 1.00 47.06 110 SER A CA 1
ATOM 920 C C . SER A 1 110 ? 1.524 -15.826 30.822 1.00 47.06 110 SER A C 1
ATOM 922 O O . SER A 1 110 ? 0.538 -15.838 31.553 1.00 47.06 110 SER A O 1
ATOM 924 N N . LEU A 1 111 ? 2.252 -16.929 30.608 1.00 45.94 111 LEU A N 1
ATOM 925 C CA . LEU A 1 111 ? 1.993 -18.223 31.271 1.00 45.94 111 LEU A CA 1
ATOM 926 C C . LEU A 1 111 ? 3.234 -18.836 31.947 1.00 45.94 111 LEU A C 1
ATOM 928 O O . LEU A 1 111 ? 3.301 -20.045 32.130 1.00 45.94 111 LEU A O 1
ATOM 932 N N . MET A 1 112 ? 4.196 -18.012 32.365 1.00 42.84 112 MET A N 1
ATOM 933 C CA . MET A 1 112 ? 5.115 -18.396 33.443 1.00 42.84 112 MET A CA 1
ATOM 934 C C . MET A 1 112 ? 4.811 -17.526 34.663 1.0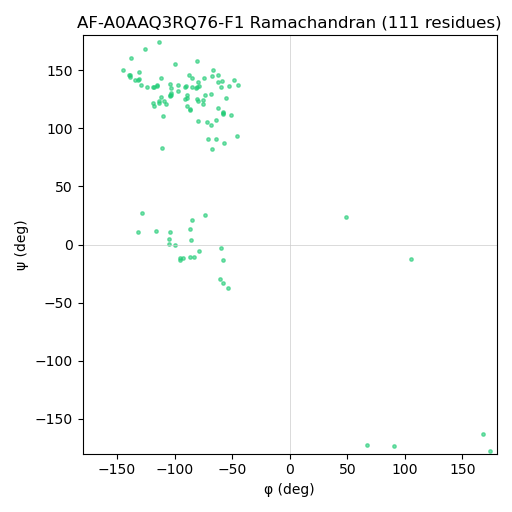0 42.84 112 MET A C 1
ATOM 936 O O . MET A 1 112 ? 5.410 -16.469 34.850 1.00 42.84 112 MET A O 1
ATOM 940 N N . ILE A 1 113 ? 3.808 -17.958 35.426 1.00 48.38 113 ILE A N 1
ATOM 941 C CA . ILE A 1 113 ? 3.704 -17.715 36.870 1.00 48.38 113 ILE A CA 1
ATOM 942 C C . ILE A 1 113 ? 4.004 -19.043 37.550 1.00 48.38 113 ILE A C 1
ATOM 944 O O . ILE A 1 113 ? 3.505 -20.065 37.024 1.00 48.38 113 ILE A O 1
#

Organism: Vigna mungo (NCBI:txid3915)